Protein AF-A0AAP0BCH9-F1 (afdb_monomer_lite)

Sequence (85 aa):
MESTSGSGSEQTVKLNGANYHQWHLLMEDLIYVKGWHAPIFEEMPKDSDPAKWKVEHRKLCGFIRRFVEPNVYNHVASINDAKGL

Secondary structure (DSSP, 8-state):
--------------B-SS-HHHHHHHHHHHHHHTT-SHHHHSPPPTTS-HHHHHHHHHHHHHHHHTTB-HHHHHHHHHHHHHTT-

Organism: NCBI:txid2320716

Radius of gyration: 16.75 Å; chains: 1; bounding box: 35×62×31 Å

pLDDT: mean 78.2, std 16.13, range [32.34, 93.38]

Structure (mmCIF, N/CA/C/O backbone):
data_AF-A0AAP0BCH9-F1
#
_entry.id   AF-A0AAP0BCH9-F1
#
loop_
_atom_site.group_PDB
_atom_site.id
_atom_site.type_symbol
_atom_site.label_atom_id
_atom_site.label_alt_id
_atom_site.label_comp_id
_atom_site.label_asym_id
_atom_site.label_entity_id
_atom_site.label_seq_id
_atom_site.pdbx_PDB_ins_code
_atom_site.Cartn_x
_atom_site.Cartn_y
_atom_site.Cartn_z
_atom_site.occupancy
_atom_site.B_iso_or_equiv
_atom_site.auth_seq_id
_atom_site.auth_comp_id
_atom_site.auth_asym_id
_atom_site.auth_atom_id
_atom_site.pdbx_PDB_model_num
ATOM 1 N N . MET A 1 1 ? 4.237 -39.742 -0.019 1.00 43.75 1 MET A N 1
ATOM 2 C CA . MET A 1 1 ? 4.707 -38.497 0.621 1.00 43.75 1 MET A CA 1
ATOM 3 C C . MET A 1 1 ? 5.220 -37.609 -0.497 1.00 43.75 1 MET A C 1
ATOM 5 O O . MET A 1 1 ? 6.385 -37.702 -0.846 1.00 43.75 1 MET A O 1
ATOM 9 N N . GLU A 1 2 ? 4.341 -36.843 -1.135 1.00 32.34 2 GLU A N 1
ATOM 10 C CA . GLU A 1 2 ? 4.753 -35.866 -2.148 1.00 32.34 2 GLU A CA 1
ATOM 11 C C . GLU A 1 2 ? 4.710 -34.486 -1.509 1.00 32.34 2 GLU A C 1
ATOM 13 O O . GLU A 1 2 ? 3.678 -33.822 -1.448 1.00 32.34 2 GLU A O 1
ATOM 18 N N . SER A 1 3 ? 5.856 -34.087 -0.966 1.00 41.16 3 SER A N 1
ATOM 19 C CA . SER A 1 3 ? 6.106 -32.710 -0.567 1.00 41.16 3 SER A CA 1
ATOM 20 C C . SER A 1 3 ? 6.340 -31.899 -1.834 1.00 41.16 3 SER A C 1
ATOM 22 O O . SER A 1 3 ? 7.477 -31.676 -2.242 1.00 41.16 3 SER A O 1
ATOM 24 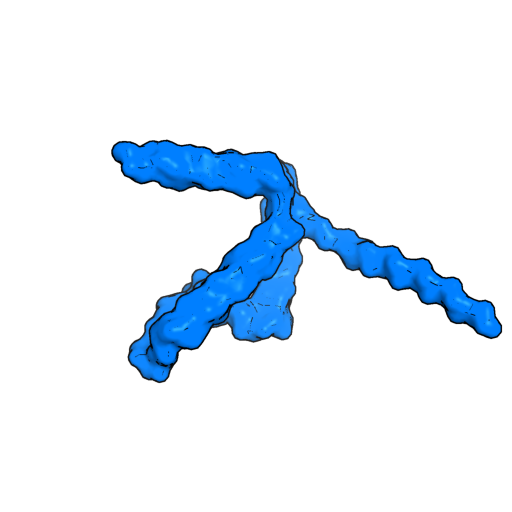N N . THR A 1 4 ? 5.260 -31.465 -2.479 1.00 41.56 4 THR A N 1
ATOM 25 C CA . THR A 1 4 ? 5.366 -30.402 -3.479 1.00 41.56 4 THR A CA 1
ATOM 26 C C . THR A 1 4 ? 5.515 -29.093 -2.719 1.00 41.56 4 THR A C 1
ATOM 28 O O . THR A 1 4 ? 4.537 -28.438 -2.362 1.00 41.56 4 THR A O 1
ATOM 31 N N . SER A 1 5 ? 6.763 -28.724 -2.427 1.00 47.78 5 SER A N 1
ATOM 32 C CA . SER A 1 5 ? 7.139 -27.367 -2.038 1.00 47.78 5 SER A CA 1
ATOM 33 C C . SER A 1 5 ? 6.955 -26.446 -3.242 1.00 47.78 5 SER A C 1
ATOM 35 O O . SER A 1 5 ? 7.910 -26.017 -3.882 1.00 47.78 5 SER A O 1
ATOM 37 N N . GLY A 1 6 ? 5.700 -26.140 -3.561 1.00 40.44 6 GLY A N 1
ATOM 38 C CA . GLY A 1 6 ? 5.358 -24.986 -4.370 1.00 40.44 6 GLY A CA 1
ATOM 39 C C . GLY A 1 6 ? 5.596 -23.740 -3.530 1.00 40.44 6 GLY A C 1
ATOM 40 O O . GLY A 1 6 ? 4.659 -23.200 -2.950 1.00 40.44 6 GLY A O 1
ATOM 41 N N . SER A 1 7 ? 6.845 -23.276 -3.442 1.00 47.50 7 SER A N 1
ATOM 42 C CA . SER A 1 7 ? 7.108 -21.879 -3.099 1.00 47.50 7 SER A CA 1
ATOM 43 C C . SER A 1 7 ? 6.647 -21.048 -4.291 1.00 47.50 7 SER A C 1
ATOM 45 O O . SER A 1 7 ? 7.453 -20.605 -5.107 1.00 47.50 7 SER A O 1
ATOM 47 N N . GLY A 1 8 ? 5.329 -20.891 -4.424 1.00 39.84 8 GLY A N 1
ATOM 48 C CA . GLY A 1 8 ? 4.736 -19.870 -5.259 1.00 39.84 8 GLY A CA 1
ATOM 49 C C . GLY A 1 8 ? 5.136 -18.538 -4.656 1.00 39.84 8 GLY A C 1
ATOM 50 O O . GLY A 1 8 ? 4.412 -17.966 -3.848 1.00 39.84 8 GLY A O 1
ATOM 51 N N . SER A 1 9 ? 6.322 -18.052 -5.011 1.00 46.78 9 SER A N 1
ATOM 52 C CA . SER A 1 9 ? 6.560 -16.625 -4.995 1.00 46.78 9 SER A CA 1
ATOM 53 C C . SER A 1 9 ? 5.567 -16.062 -6.003 1.00 46.78 9 SER A C 1
ATOM 55 O O . SER A 1 9 ? 5.862 -16.015 -7.199 1.00 46.78 9 SER A O 1
ATOM 57 N N . GLU A 1 10 ? 4.361 -15.715 -5.542 1.00 56.22 10 GLU A N 1
ATOM 58 C CA . GLU A 1 10 ? 3.555 -14.688 -6.189 1.00 56.22 10 GLU A CA 1
ATOM 59 C C . GLU A 1 10 ? 4.554 -13.601 -6.573 1.00 56.22 10 GLU A C 1
ATOM 61 O O . GLU A 1 10 ? 5.225 -13.038 -5.699 1.00 56.22 10 GLU A O 1
ATOM 66 N N . GLN A 1 11 ? 4.788 -13.427 -7.875 1.00 56.66 11 GLN A N 1
ATOM 67 C CA . GLN A 1 11 ? 5.726 -12.430 -8.363 1.00 56.66 11 GLN A CA 1
ATOM 68 C C . GLN A 1 11 ? 5.137 -11.078 -7.977 1.00 56.66 11 GLN A C 1
ATOM 70 O O . GLN A 1 11 ? 4.297 -10.510 -8.666 1.00 56.66 11 GLN A O 1
ATOM 75 N N . THR A 1 12 ? 5.516 -10.613 -6.795 1.00 72.69 12 THR A N 1
ATOM 76 C CA . THR A 1 12 ? 5.071 -9.352 -6.236 1.00 72.69 12 THR A CA 1
ATOM 77 C C . THR A 1 12 ? 5.815 -8.275 -7.001 1.00 72.69 12 THR A C 1
ATOM 79 O O . THR A 1 12 ? 6.994 -8.021 -6.757 1.00 72.69 12 THR A O 1
ATOM 82 N N . VAL A 1 13 ? 5.142 -7.689 -7.994 1.00 84.38 13 VAL A N 1
ATOM 83 C CA . VAL A 1 13 ? 5.664 -6.548 -8.748 1.00 84.38 13 VAL A CA 1
ATOM 84 C C . VAL A 1 13 ? 5.979 -5.449 -7.738 1.00 84.38 13 VAL A C 1
ATOM 86 O O . VAL A 1 13 ? 5.080 -4.923 -7.083 1.00 84.38 13 VAL A O 1
ATOM 89 N N . LYS A 1 14 ? 7.264 -5.132 -7.567 1.00 90.50 14 LYS A N 1
ATOM 90 C CA . LYS A 1 14 ? 7.696 -3.999 -6.748 1.00 90.50 14 LYS A CA 1
ATOM 91 C C . LYS A 1 14 ? 7.803 -2.758 -7.616 1.00 90.50 14 LYS A C 1
ATOM 93 O O . LYS A 1 14 ? 8.310 -2.834 -8.731 1.00 90.50 14 LYS A O 1
ATOM 98 N N . LEU A 1 15 ? 7.342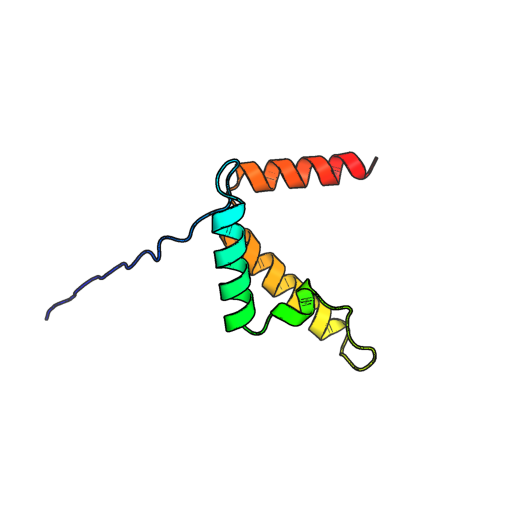 -1.628 -7.096 1.00 91.69 15 LEU A N 1
ATOM 99 C CA . LEU A 1 15 ? 7.472 -0.332 -7.737 1.00 91.69 15 LEU A CA 1
ATOM 100 C C . LEU A 1 15 ? 8.946 0.007 -7.914 1.00 91.69 15 LEU A C 1
ATOM 102 O O . LEU A 1 15 ? 9.688 0.064 -6.931 1.00 91.69 15 LEU A O 1
ATOM 106 N N . ASN A 1 16 ? 9.314 0.294 -9.153 1.00 88.81 16 ASN A N 1
ATOM 107 C CA . ASN A 1 16 ? 10.603 0.821 -9.560 1.00 88.81 16 ASN A CA 1
ATOM 108 C C . ASN A 1 16 ? 10.408 2.051 -10.464 1.00 88.81 16 ASN A C 1
ATOM 110 O O . ASN A 1 16 ? 9.288 2.513 -10.688 1.00 88.81 16 ASN A O 1
ATOM 114 N N . GLY A 1 17 ? 11.507 2.595 -10.990 1.00 82.94 17 GLY A N 1
ATOM 115 C CA . GLY A 1 17 ? 11.479 3.803 -11.822 1.00 82.94 17 GLY A CA 1
ATOM 116 C C . GLY A 1 17 ? 10.805 3.653 -13.194 1.00 82.94 17 GLY A C 1
ATOM 117 O O . GLY A 1 17 ? 10.640 4.656 -13.880 1.00 82.94 17 GLY A O 1
ATOM 118 N N . ALA A 1 18 ? 10.429 2.440 -13.612 1.00 89.88 18 ALA A N 1
ATOM 119 C CA . ALA A 1 18 ? 9.939 2.156 -14.963 1.00 89.88 18 ALA A CA 1
ATOM 120 C C . ALA A 1 18 ? 8.545 1.506 -15.016 1.00 89.88 18 ALA A C 1
ATOM 122 O O . ALA A 1 18 ? 7.929 1.495 -16.078 1.00 89.88 18 ALA A O 1
ATOM 123 N N . ASN A 1 19 ? 8.030 0.965 -13.907 1.00 93.38 19 ASN A N 1
ATOM 124 C CA . ASN A 1 19 ? 6.834 0.111 -13.915 1.00 93.38 19 ASN A CA 1
ATOM 125 C C . ASN A 1 19 ? 5.617 0.690 -13.175 1.00 93.38 19 ASN A C 1
ATOM 127 O O . ASN A 1 19 ? 4.691 -0.060 -12.860 1.00 93.38 19 ASN A O 1
ATOM 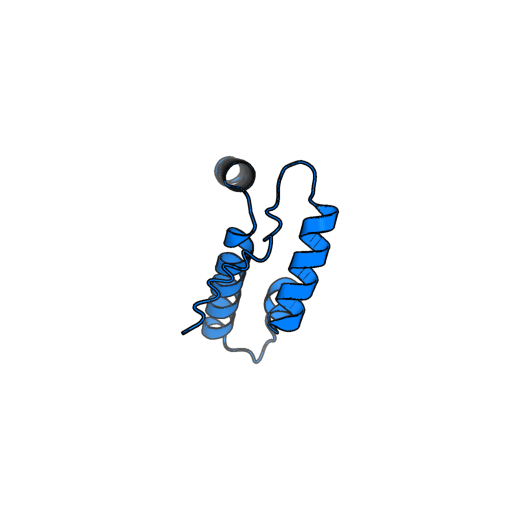131 N N . TYR A 1 20 ? 5.592 2.003 -12.912 1.00 90.56 20 TYR A N 1
ATOM 132 C CA . TYR A 1 20 ? 4.535 2.639 -12.114 1.00 90.56 20 TYR A CA 1
ATOM 133 C C . TYR A 1 20 ? 3.123 2.267 -12.576 1.00 90.56 20 TYR A C 1
ATOM 135 O O . TYR A 1 20 ? 2.298 1.919 -11.744 1.00 90.56 20 TYR A O 1
ATOM 143 N N . HIS A 1 21 ? 2.849 2.273 -13.885 1.00 91.00 21 HIS A N 1
ATOM 144 C CA . HIS A 1 21 ? 1.513 1.968 -14.405 1.00 91.00 21 HIS A CA 1
ATOM 145 C C . HIS A 1 21 ? 1.049 0.543 -14.055 1.00 91.00 21 HIS A C 1
ATOM 147 O O . HIS A 1 21 ? -0.059 0.350 -13.567 1.00 91.00 21 HIS A O 1
ATOM 153 N N . GLN A 1 22 ? 1.919 -0.453 -14.243 1.00 91.44 22 GLN A N 1
ATOM 154 C CA . GLN A 1 22 ? 1.612 -1.854 -13.933 1.00 91.44 22 GLN A CA 1
ATOM 155 C C . GLN A 1 22 ? 1.508 -2.082 -12.424 1.00 91.44 22 GLN A C 1
ATOM 157 O O . GLN A 1 22 ? 0.615 -2.786 -11.958 1.00 91.44 22 GLN A O 1
ATOM 162 N N . TRP A 1 23 ? 2.410 -1.466 -11.657 1.00 93.38 23 TRP A N 1
ATOM 163 C CA . TRP A 1 23 ? 2.372 -1.515 -10.202 1.00 93.38 23 TRP A CA 1
ATOM 164 C C . TRP A 1 23 ? 1.098 -0.875 -9.641 1.00 93.38 23 TRP A C 1
ATOM 166 O O . TRP A 1 23 ? 0.495 -1.422 -8.722 1.00 93.38 23 TRP A O 1
ATOM 176 N N . HIS A 1 24 ? 0.681 0.263 -10.199 1.00 90.06 24 HIS A N 1
ATOM 177 C CA . HIS A 1 24 ? -0.475 1.022 -9.737 1.00 90.06 24 HIS A CA 1
ATOM 178 C C . HIS A 1 24 ? -1.769 0.221 -9.877 1.00 90.06 24 HIS A C 1
ATOM 180 O O . HIS A 1 24 ? -2.463 0.062 -8.877 1.00 90.06 24 HIS A O 1
ATOM 186 N N . LEU A 1 25 ? -2.025 -0.358 -11.057 1.00 91.31 25 LEU A N 1
ATOM 187 C CA . LEU A 1 25 ? -3.202 -1.201 -11.300 1.00 91.31 25 LEU A CA 1
ATOM 188 C C . LEU A 1 25 ? -3.245 -2.404 -10.345 1.00 91.31 25 LEU A C 1
ATOM 190 O O . LEU A 1 25 ? -4.248 -2.643 -9.680 1.00 91.31 25 LEU A O 1
ATOM 194 N N . LEU A 1 26 ? -2.121 -3.116 -10.201 1.00 91.44 26 LEU A N 1
ATOM 195 C CA . LEU A 1 26 ? -2.038 -4.274 -9.308 1.00 91.44 26 LEU A CA 1
ATOM 196 C C . LEU A 1 26 ? -2.263 -3.885 -7.841 1.00 91.44 26 LEU A C 1
ATOM 198 O O . LEU A 1 26 ? -2.918 -4.610 -7.092 1.00 91.44 26 LEU A O 1
ATOM 202 N N . MET A 1 27 ? -1.719 -2.749 -7.406 1.00 90.88 27 MET A N 1
ATOM 203 C CA . MET A 1 27 ? -1.910 -2.278 -6.039 1.00 90.88 27 MET A CA 1
ATOM 204 C C . MET A 1 27 ? -3.339 -1.821 -5.772 1.00 90.88 27 MET A C 1
ATOM 206 O O . MET A 1 27 ? -3.852 -2.110 -4.690 1.00 90.88 27 MET A O 1
ATOM 210 N N . GLU A 1 28 ? -3.973 -1.143 -6.725 1.00 89.25 28 GLU A N 1
ATOM 211 C CA . GLU A 1 28 ? -5.375 -0.735 -6.634 1.00 89.25 28 GLU A CA 1
ATOM 212 C C . GLU A 1 28 ? -6.288 -1.955 -6.454 1.00 89.25 28 GLU A C 1
ATOM 214 O O . GLU A 1 28 ? -7.037 -2.015 -5.474 1.00 89.25 28 GLU A O 1
ATOM 219 N N . ASP A 1 29 ? -6.120 -2.986 -7.289 1.00 90.50 29 ASP A N 1
ATOM 220 C CA . ASP A 1 29 ? -6.862 -4.247 -7.179 1.00 90.50 29 ASP A CA 1
ATOM 221 C C . ASP A 1 29 ? -6.642 -4.927 -5.816 1.00 90.50 29 ASP A C 1
ATOM 223 O O . ASP A 1 29 ? -7.594 -5.337 -5.142 1.00 90.50 29 ASP A O 1
ATOM 227 N N . LEU A 1 30 ? -5.390 -5.014 -5.348 1.00 89.75 30 LEU A N 1
ATOM 228 C CA . LEU A 1 30 ? -5.064 -5.626 -4.053 1.00 89.75 30 LEU A CA 1
ATOM 229 C C . LEU A 1 30 ? -5.687 -4.879 -2.869 1.00 89.75 30 LEU A C 1
ATOM 231 O O . LEU A 1 30 ? -6.112 -5.503 -1.890 1.00 89.75 30 LEU A O 1
ATOM 235 N N . ILE A 1 31 ? -5.709 -3.549 -2.926 1.00 89.31 31 ILE A N 1
ATOM 236 C CA . ILE A 1 31 ? -6.324 -2.700 -1.904 1.00 89.31 31 ILE A CA 1
ATOM 237 C C . ILE A 1 31 ? -7.842 -2.888 -1.911 1.00 89.31 31 ILE A C 1
ATOM 239 O O . ILE A 1 31 ? -8.447 -3.005 -0.836 1.00 89.31 31 ILE A O 1
ATOM 243 N N . TYR A 1 32 ? -8.442 -2.952 -3.100 1.00 87.00 32 TYR A N 1
ATOM 244 C CA . TYR A 1 32 ? -9.874 -3.145 -3.274 1.00 87.00 32 TYR A CA 1
ATOM 245 C C . TYR A 1 32 ? -10.324 -4.494 -2.705 1.00 87.00 32 TYR A C 1
ATOM 247 O O . TYR A 1 32 ? -11.198 -4.533 -1.838 1.00 87.00 32 TYR A O 1
ATOM 255 N N . VAL A 1 33 ? -9.643 -5.585 -3.078 1.00 87.31 33 VAL A N 1
ATOM 256 C CA . VAL A 1 33 ? -9.899 -6.944 -2.560 1.00 87.31 33 VAL A CA 1
ATOM 257 C C . VAL A 1 33 ? -9.758 -7.016 -1.035 1.00 87.31 33 VAL A C 1
ATOM 259 O O . VAL A 1 33 ? -10.460 -7.782 -0.376 1.00 87.31 33 VAL A O 1
ATOM 262 N N . LYS A 1 34 ? -8.872 -6.209 -0.440 1.00 85.12 34 LYS A N 1
ATOM 263 C CA . LYS A 1 34 ? -8.692 -6.138 1.019 1.00 85.12 34 LYS A CA 1
ATOM 264 C C . LYS A 1 34 ? -9.713 -5.269 1.750 1.00 85.12 34 LYS A C 1
ATOM 266 O O . LYS A 1 34 ? -9.717 -5.287 2.981 1.00 85.12 34 LYS A O 1
ATOM 271 N N . GLY A 1 35 ? -10.542 -4.511 1.035 1.00 84.12 35 GLY A N 1
ATOM 272 C CA . GLY A 1 35 ? -11.484 -3.566 1.635 1.00 84.12 35 GLY A CA 1
ATOM 273 C C . GLY A 1 35 ? -10.808 -2.339 2.258 1.00 84.12 35 GLY A C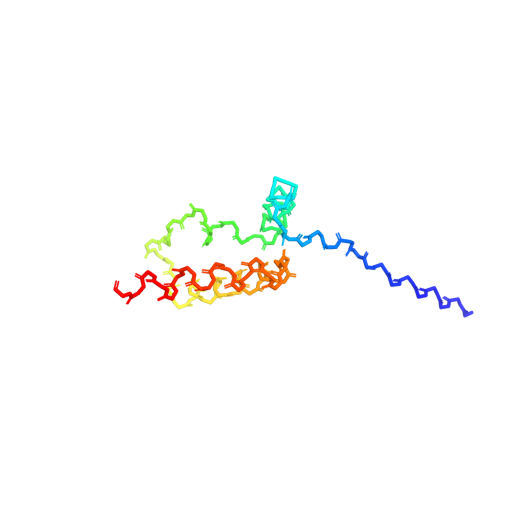 1
ATOM 274 O O . GLY A 1 35 ? -11.370 -1.731 3.161 1.00 84.12 35 GLY A O 1
ATOM 275 N N . TRP A 1 36 ? -9.599 -1.977 1.814 1.00 84.00 36 TRP A N 1
ATOM 276 C CA . TRP A 1 36 ? -8.853 -0.807 2.312 1.00 84.00 36 TRP A CA 1
ATOM 277 C C . TRP A 1 36 ? -8.906 0.393 1.358 1.00 84.00 36 TRP A C 1
ATOM 279 O O . TRP A 1 36 ? -8.061 1.280 1.438 1.00 84.00 36 TRP A O 1
ATOM 289 N N . HIS A 1 37 ? -9.872 0.425 0.441 1.00 78.06 37 HIS A N 1
ATOM 290 C CA . HIS A 1 37 ? -10.019 1.513 -0.527 1.00 78.06 37 HIS A CA 1
ATOM 291 C C . HIS A 1 37 ? -10.445 2.829 0.145 1.00 78.06 37 HIS A C 1
ATOM 293 O O . HIS A 1 37 ? -9.895 3.880 -0.178 1.00 78.06 37 HIS A O 1
ATOM 299 N N . ALA A 1 38 ? -11.342 2.773 1.137 1.00 75.44 38 ALA A N 1
ATOM 300 C CA . ALA A 1 38 ? -11.860 3.977 1.788 1.00 75.44 38 ALA A CA 1
ATOM 301 C C . ALA A 1 38 ? -10.756 4.825 2.466 1.00 75.44 38 ALA A C 1
ATOM 303 O O . ALA A 1 38 ? -10.677 6.014 2.172 1.00 75.44 38 ALA A O 1
ATOM 304 N N . PRO A 1 39 ? -9.807 4.263 3.250 1.00 69.62 39 PRO A N 1
ATOM 305 C CA . PRO A 1 39 ? -8.723 5.054 3.848 1.00 69.62 39 PRO A CA 1
ATOM 306 C C . PRO A 1 39 ? -7.697 5.677 2.884 1.00 69.62 39 PRO A C 1
ATOM 308 O O . PRO A 1 39 ? -6.798 6.380 3.356 1.00 69.62 39 PRO A O 1
ATOM 311 N N . ILE A 1 40 ? -7.763 5.387 1.577 1.00 70.81 40 ILE A N 1
ATOM 312 C CA . ILE A 1 40 ? -6.868 5.962 0.550 1.00 70.81 40 ILE A CA 1
ATOM 313 C C . ILE A 1 40 ? -7.541 7.094 -0.196 1.00 70.81 40 ILE A C 1
ATOM 315 O O . ILE A 1 40 ? -6.917 8.127 -0.427 1.00 70.81 40 ILE A O 1
ATOM 319 N N . PHE A 1 41 ? -8.769 6.848 -0.640 1.00 70.44 41 PHE A N 1
ATOM 320 C CA . PHE A 1 41 ? -9.427 7.679 -1.639 1.00 70.44 41 PHE A CA 1
ATOM 321 C C . PHE A 1 41 ? -10.471 8.615 -1.036 1.00 70.44 41 PHE A C 1
ATOM 323 O O . PHE A 1 41 ? -10.896 9.552 -1.707 1.00 70.44 41 PHE A O 1
ATOM 330 N N . GLU A 1 42 ? -10.868 8.390 0.217 1.00 79.69 42 GLU A N 1
ATOM 331 C CA . GLU A 1 42 ? -11.952 9.120 0.865 1.00 79.69 42 GLU A CA 1
ATOM 332 C C . GLU A 1 42 ? -11.470 9.841 2.129 1.00 79.69 42 GLU A C 1
ATOM 334 O O . GLU A 1 42 ? -10.532 9.420 2.814 1.00 79.69 42 GLU A O 1
ATOM 339 N N . GLU A 1 43 ? -12.133 10.950 2.455 1.00 78.88 43 GLU A N 1
ATOM 340 C CA . GLU A 1 43 ? -11.982 11.581 3.763 1.00 78.88 43 GLU A CA 1
ATOM 341 C C . GLU A 1 43 ? -12.600 10.690 4.845 1.00 78.88 43 GLU A C 1
ATOM 343 O O . GLU A 1 43 ? -13.608 10.021 4.618 1.00 78.88 43 GLU A O 1
ATOM 348 N N . MET A 1 44 ? -12.016 10.706 6.048 1.00 82.94 44 MET A N 1
ATOM 349 C CA . MET A 1 44 ? -12.575 9.982 7.189 1.00 82.94 44 MET A CA 1
ATOM 350 C C . MET A 1 44 ? -14.023 10.441 7.433 1.00 82.94 44 MET A C 1
ATOM 352 O O . MET A 1 44 ? -14.234 11.627 7.710 1.00 82.94 44 MET A O 1
ATOM 356 N N . PRO A 1 45 ? -15.022 9.540 7.382 1.00 82.12 45 PRO A N 1
ATOM 357 C CA . PRO A 1 45 ? -16.406 9.914 7.646 1.00 82.12 45 PRO A CA 1
ATOM 358 C C . PRO A 1 45 ? -16.553 10.519 9.047 1.00 82.12 45 PRO A C 1
ATOM 360 O O . PRO A 1 45 ? -15.914 10.051 9.990 1.00 82.12 45 PRO A O 1
ATOM 363 N N . LYS A 1 46 ? -17.428 11.522 9.210 1.00 80.19 46 LYS A N 1
ATOM 364 C CA . LYS A 1 46 ? -17.622 12.233 10.494 1.00 80.19 46 LYS A CA 1
ATOM 365 C C . LYS A 1 46 ? -17.957 11.310 11.670 1.00 80.19 46 LYS A C 1
ATOM 367 O O . LYS A 1 46 ? -17.570 11.612 12.793 1.00 80.19 46 LYS A O 1
ATOM 372 N N . ASP A 1 47 ? -18.627 10.194 11.395 1.00 84.19 47 ASP A N 1
ATOM 373 C CA . ASP A 1 47 ? -19.064 9.221 12.401 1.00 84.19 47 ASP A CA 1
ATOM 374 C C . ASP A 1 47 ? -18.061 8.067 12.610 1.00 84.19 47 ASP A C 1
ATOM 376 O O . ASP A 1 47 ? -18.335 7.120 13.349 1.00 84.19 47 ASP A O 1
ATOM 380 N N . SER A 1 48 ? -16.898 8.106 11.949 1.00 85.00 48 SER A N 1
ATOM 381 C CA . SER A 1 48 ? -15.853 7.089 12.107 1.00 85.00 48 SER A CA 1
ATOM 382 C C . SER A 1 48 ? -14.981 7.349 13.331 1.00 85.00 48 SER A C 1
ATOM 384 O O . SER A 1 48 ? -14.690 8.488 13.680 1.00 85.00 48 SER A O 1
ATOM 386 N N . ASP A 1 49 ? -14.495 6.271 13.949 1.00 88.81 49 ASP A N 1
ATOM 387 C CA . ASP A 1 49 ? -13.517 6.346 15.035 1.00 88.81 49 ASP A CA 1
ATOM 388 C C . ASP A 1 49 ? -12.139 6.798 14.493 1.00 88.81 49 ASP A C 1
ATOM 390 O O . ASP A 1 49 ? -11.503 6.044 13.741 1.00 88.81 49 ASP A O 1
ATOM 394 N N . PRO A 1 50 ? -11.625 7.978 14.902 1.00 88.19 50 PRO A N 1
ATOM 395 C CA . PRO A 1 50 ? -10.339 8.488 14.429 1.00 88.19 50 PRO A CA 1
ATOM 396 C C . PRO A 1 50 ? -9.151 7.583 14.762 1.00 88.19 50 PRO A C 1
ATOM 398 O O . PRO A 1 50 ? -8.185 7.506 13.993 1.00 88.19 50 PRO A O 1
ATOM 401 N N . ALA A 1 51 ? -9.195 6.883 15.899 1.00 89.31 51 ALA A N 1
ATOM 402 C CA . ALA A 1 51 ? -8.126 5.977 16.300 1.00 89.31 51 ALA A CA 1
ATOM 403 C C . ALA A 1 51 ? -8.098 4.746 15.388 1.00 89.31 51 ALA A C 1
ATOM 405 O O . ALA A 1 51 ? -7.030 4.356 14.900 1.00 89.31 51 ALA A O 1
ATOM 406 N N . LYS A 1 52 ? -9.273 4.177 15.097 1.00 87.56 52 LYS A N 1
ATOM 407 C CA . LYS A 1 52 ? -9.417 3.062 14.157 1.00 87.56 52 LYS A CA 1
ATOM 408 C C . LYS A 1 52 ? -8.976 3.457 12.748 1.00 87.56 52 LYS A C 1
ATOM 410 O O . LYS A 1 52 ? -8.173 2.737 12.151 1.00 87.56 52 LYS A O 1
ATOM 415 N N . TRP A 1 53 ? -9.397 4.626 12.266 1.00 85.69 53 TRP A N 1
ATOM 416 C CA . TRP A 1 53 ? -9.005 5.142 10.952 1.00 85.69 53 TRP A CA 1
ATOM 417 C C . TRP A 1 53 ? -7.485 5.305 10.823 1.00 85.69 53 TRP A C 1
ATOM 419 O O . TRP A 1 53 ? -6.874 4.852 9.854 1.00 85.69 53 TRP A O 1
ATOM 429 N N . LYS A 1 54 ? -6.829 5.863 11.850 1.00 86.31 54 LYS A N 1
ATOM 430 C CA . LYS A 1 54 ? -5.364 6.001 11.886 1.00 86.31 54 LYS A CA 1
ATOM 431 C C . LYS A 1 54 ? -4.651 4.646 11.843 1.00 86.31 54 LYS A C 1
ATOM 433 O O . LYS A 1 54 ? -3.609 4.515 11.193 1.00 86.31 54 LYS A O 1
ATOM 438 N N . VAL A 1 55 ? -5.191 3.635 12.524 1.00 89.12 55 VAL A N 1
ATOM 439 C CA . VAL A 1 55 ? -4.652 2.266 12.498 1.00 89.12 55 VAL A CA 1
ATOM 440 C C . VAL A 1 55 ? -4.816 1.637 11.114 1.00 89.12 55 VAL A C 1
ATOM 442 O O . VAL A 1 55 ? -3.867 1.027 10.617 1.00 89.12 55 VAL A O 1
ATOM 445 N N . GLU A 1 56 ? -5.975 1.790 10.476 1.00 87.44 56 GLU A N 1
ATOM 446 C CA . GLU A 1 56 ? -6.236 1.279 9.123 1.00 87.44 56 GLU A CA 1
ATOM 447 C C . GLU A 1 56 ? -5.325 1.943 8.088 1.00 87.44 56 GLU A C 1
ATOM 449 O O . GLU A 1 56 ? -4.624 1.244 7.351 1.00 87.44 56 GLU A O 1
ATOM 454 N N . HIS A 1 57 ? -5.203 3.269 8.137 1.00 86.69 57 HIS A N 1
ATOM 455 C CA . HIS A 1 57 ? -4.256 4.019 7.318 1.00 86.69 57 HIS A CA 1
ATOM 456 C C . HIS A 1 57 ? -2.806 3.537 7.531 1.00 86.69 57 HIS A C 1
ATOM 458 O O . HIS A 1 57 ? -2.069 3.294 6.573 1.00 86.69 57 HIS A O 1
ATOM 464 N N . ARG A 1 58 ? -2.373 3.310 8.782 1.00 89.19 58 ARG A N 1
ATOM 465 C CA . ARG A 1 58 ? -1.019 2.797 9.069 1.00 89.19 58 ARG A CA 1
ATOM 466 C C . ARG A 1 58 ? -0.802 1.381 8.529 1.00 89.19 58 ARG A C 1
ATOM 468 O O . ARG A 1 58 ? 0.282 1.110 8.005 1.00 89.19 58 ARG A O 1
ATOM 475 N N . LYS A 1 59 ? -1.788 0.487 8.657 1.00 89.38 59 LYS A N 1
ATOM 476 C CA . LYS A 1 59 ? -1.727 -0.889 8.126 1.00 89.38 59 LYS A CA 1
ATOM 477 C C . LYS A 1 59 ? -1.567 -0.882 6.614 1.00 89.38 59 LYS A C 1
ATOM 479 O O . LYS A 1 59 ? -0.695 -1.569 6.086 1.00 89.38 59 LYS A O 1
ATOM 484 N N . LEU A 1 60 ? -2.351 -0.056 5.945 1.00 88.62 60 LEU A N 1
ATOM 485 C CA . LEU A 1 60 ? -2.327 0.121 4.506 1.00 88.62 60 LEU A CA 1
ATOM 486 C C . LEU A 1 60 ? -1.005 0.714 4.002 1.00 88.62 60 LEU A C 1
ATOM 488 O O . LEU A 1 60 ? -0.371 0.137 3.122 1.00 88.62 60 LEU A O 1
ATOM 492 N N . CYS A 1 61 ? -0.503 1.778 4.632 1.00 87.19 61 CYS A N 1
ATOM 493 C CA . CYS A 1 61 ? 0.833 2.308 4.345 1.00 87.19 61 CYS A CA 1
ATOM 494 C C . CYS A 1 61 ? 1.935 1.263 4.603 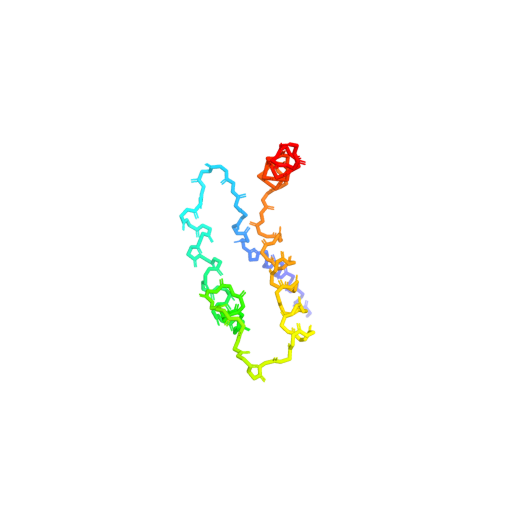1.00 87.19 61 CYS A C 1
ATOM 496 O O . CYS A 1 61 ? 2.945 1.211 3.900 1.00 87.19 61 CYS A O 1
ATOM 498 N N . GLY A 1 62 ? 1.771 0.423 5.629 1.00 89.75 62 GLY A N 1
ATOM 499 C CA . GLY A 1 62 ? 2.617 -0.745 5.890 1.00 89.75 62 GLY A CA 1
ATOM 500 C C . GLY A 1 62 ? 2.589 -1.754 4.746 1.00 89.75 62 GLY A C 1
ATOM 501 O O . GLY A 1 62 ? 3.639 -2.214 4.302 1.00 89.75 62 GLY A O 1
ATOM 502 N N . PHE A 1 63 ? 1.392 -2.053 4.252 1.00 90.31 63 PHE A N 1
ATOM 503 C CA . PHE A 1 63 ? 1.149 -2.991 3.169 1.00 90.31 63 PHE A CA 1
ATOM 504 C C . PHE A 1 63 ? 1.763 -2.524 1.851 1.00 90.31 63 PHE A C 1
ATOM 506 O O . PHE A 1 63 ? 2.561 -3.274 1.291 1.00 90.31 63 PHE A O 1
ATOM 513 N N . ILE A 1 64 ? 1.468 -1.292 1.415 1.00 89.38 64 ILE A N 1
ATOM 514 C CA . ILE A 1 64 ? 1.984 -0.694 0.171 1.00 89.38 64 ILE A CA 1
ATOM 515 C C . ILE A 1 64 ? 3.516 -0.709 0.159 1.00 89.38 64 ILE A C 1
ATOM 517 O O . ILE A 1 64 ? 4.115 -1.108 -0.835 1.00 89.38 64 ILE A O 1
ATOM 521 N N . ARG A 1 65 ? 4.168 -0.372 1.283 1.00 89.56 65 ARG A N 1
ATOM 522 C CA . ARG A 1 65 ? 5.641 -0.338 1.389 1.00 89.56 65 ARG A CA 1
ATOM 523 C C . ARG A 1 65 ? 6.309 -1.672 1.038 1.00 89.56 65 ARG A C 1
ATOM 525 O O . ARG A 1 65 ? 7.440 -1.670 0.570 1.00 89.56 65 ARG A O 1
ATOM 532 N N . ARG A 1 66 ? 5.629 -2.810 1.219 1.00 89.25 66 ARG A N 1
ATOM 533 C CA . ARG A 1 66 ? 6.175 -4.135 0.855 1.00 89.25 66 ARG A CA 1
ATOM 534 C C . ARG A 1 66 ? 6.328 -4.319 -0.657 1.00 89.25 66 ARG A C 1
ATOM 536 O O . ARG A 1 66 ? 7.133 -5.141 -1.087 1.00 89.25 66 ARG A O 1
ATOM 543 N N . PHE A 1 67 ? 5.593 -3.527 -1.431 1.00 91.06 67 PHE A N 1
ATOM 544 C CA . PHE A 1 67 ? 5.597 -3.520 -2.886 1.00 91.06 67 PHE A CA 1
ATOM 545 C C . PHE A 1 67 ? 6.380 -2.334 -3.450 1.00 91.06 67 PHE A C 1
ATOM 547 O O . PHE A 1 67 ? 6.208 -2.019 -4.614 1.00 91.06 67 PHE A O 1
ATOM 554 N N . VAL A 1 68 ? 7.227 -1.655 -2.674 1.00 90.44 68 VAL A N 1
ATOM 555 C CA . VAL A 1 68 ? 8.068 -0.556 -3.174 1.00 90.44 68 VAL A CA 1
ATOM 556 C C . VAL A 1 68 ? 9.530 -0.965 -3.067 1.00 90.44 68 VAL A C 1
ATOM 558 O O . VAL A 1 68 ? 9.950 -1.506 -2.040 1.00 90.44 68 VAL A O 1
ATOM 561 N N . GLU A 1 69 ? 10.316 -0.750 -4.122 1.00 89.75 69 GLU A N 1
ATOM 562 C CA . GLU A 1 69 ? 11.754 -0.994 -4.044 1.00 89.75 69 GLU A CA 1
ATOM 563 C C . GLU A 1 69 ? 12.444 0.006 -3.090 1.00 89.75 69 GLU A C 1
ATOM 565 O O . GLU A 1 69 ? 12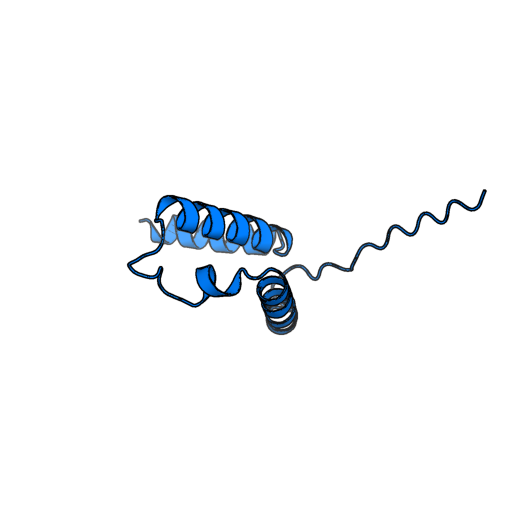.058 1.178 -3.018 1.00 89.75 69 GLU A O 1
ATOM 570 N N . PRO A 1 70 ? 13.493 -0.417 -2.354 1.00 84.88 70 PRO A N 1
ATOM 571 C CA . PRO A 1 70 ? 14.179 0.454 -1.397 1.00 84.88 70 PRO A CA 1
ATOM 572 C C . PRO A 1 70 ? 14.755 1.741 -2.008 1.00 84.88 70 PRO A C 1
ATOM 574 O O . PRO A 1 70 ? 14.758 2.776 -1.351 1.00 84.88 70 PRO A O 1
ATOM 577 N N . ASN A 1 71 ? 15.219 1.696 -3.261 1.00 84.88 71 ASN A N 1
ATOM 578 C CA . ASN A 1 71 ? 15.729 2.858 -4.004 1.00 84.88 71 ASN A CA 1
ATOM 579 C C . ASN A 1 71 ? 14.648 3.942 -4.191 1.00 84.88 71 ASN A C 1
ATOM 581 O O . ASN A 1 71 ? 14.901 5.113 -3.910 1.00 84.88 71 ASN A O 1
ATOM 585 N N . VAL A 1 72 ? 13.434 3.552 -4.588 1.00 84.81 72 VAL A N 1
ATOM 586 C CA . VAL A 1 72 ? 12.275 4.435 -4.745 1.00 84.81 72 VAL A CA 1
ATOM 587 C C . VAL A 1 72 ? 11.838 4.960 -3.383 1.00 84.81 72 VAL A C 1
ATOM 589 O O . VAL A 1 72 ? 11.607 6.158 -3.229 1.00 84.81 72 VAL A O 1
ATOM 592 N N . TYR A 1 73 ? 11.782 4.088 -2.372 1.00 82.62 73 TYR A N 1
ATOM 593 C CA . TYR A 1 73 ? 11.414 4.487 -1.015 1.00 82.62 73 TYR A CA 1
ATOM 594 C C . TYR A 1 73 ? 12.363 5.551 -0.447 1.00 82.62 73 TYR A C 1
ATOM 596 O O . TYR A 1 73 ? 11.909 6.588 0.036 1.00 82.62 73 TYR A O 1
ATOM 604 N N . ASN A 1 74 ? 13.675 5.321 -0.544 1.00 83.19 74 ASN A N 1
ATOM 605 C CA . ASN A 1 74 ? 14.693 6.245 -0.048 1.00 83.19 74 ASN A CA 1
ATOM 606 C C . ASN A 1 74 ? 14.662 7.580 -0.802 1.00 83.19 74 ASN A C 1
ATOM 608 O O . ASN A 1 74 ? 14.816 8.630 -0.182 1.00 83.19 74 ASN A O 1
ATOM 612 N N . HIS A 1 75 ? 14.409 7.554 -2.114 1.00 82.75 75 HIS A N 1
ATOM 613 C CA . HIS A 1 75 ? 14.260 8.773 -2.906 1.00 82.75 75 HIS A CA 1
ATOM 614 C C . HIS A 1 75 ? 13.078 9.625 -2.417 1.00 82.75 75 HIS A C 1
ATOM 616 O O . HIS A 1 75 ? 13.254 10.805 -2.116 1.00 82.75 75 HIS A O 1
ATOM 622 N N . VAL A 1 76 ? 11.896 9.026 -2.243 1.00 79.00 76 VAL A N 1
ATOM 623 C CA . VAL A 1 76 ? 10.704 9.739 -1.747 1.00 79.00 76 VAL A CA 1
ATOM 624 C C . VAL A 1 76 ? 10.903 10.251 -0.318 1.00 79.00 76 VAL A C 1
ATOM 626 O O . VAL A 1 76 ? 10.544 11.392 -0.027 1.00 79.00 76 VAL A O 1
ATOM 629 N N . ALA A 1 77 ? 11.505 9.443 0.562 1.00 77.69 77 ALA A N 1
ATOM 630 C CA . ALA A 1 77 ? 11.818 9.855 1.930 1.00 77.69 77 ALA A CA 1
ATOM 631 C C . ALA A 1 77 ? 12.741 11.083 1.944 1.00 77.69 77 ALA A C 1
ATOM 633 O O . ALA A 1 77 ? 12.413 12.079 2.581 1.00 77.69 77 ALA A O 1
ATOM 634 N N . SER A 1 78 ? 13.811 11.066 1.139 1.00 75.06 78 SER A N 1
ATOM 635 C CA . SER A 1 78 ? 14.746 12.194 1.038 1.00 75.06 78 SER A CA 1
ATOM 636 C C . SER A 1 78 ? 14.094 13.485 0.529 1.00 75.06 78 SER A C 1
ATOM 638 O O . SER A 1 78 ? 14.454 14.570 0.977 1.00 75.06 78 SER A O 1
ATOM 640 N N . ILE A 1 79 ? 13.100 13.388 -0.363 1.00 69.81 79 ILE A N 1
ATOM 641 C CA . ILE A 1 79 ? 12.342 14.550 -0.847 1.00 69.81 79 ILE A CA 1
ATOM 642 C C . ILE A 1 79 ? 11.457 15.122 0.264 1.00 69.81 79 ILE A C 1
ATOM 644 O O . ILE A 1 79 ? 11.371 16.339 0.401 1.00 69.81 79 ILE A O 1
ATOM 648 N N . ASN A 1 80 ? 10.781 14.273 1.041 1.00 67.12 80 ASN A N 1
ATOM 649 C CA . ASN A 1 80 ? 9.925 14.736 2.135 1.00 67.12 80 ASN A CA 1
ATOM 650 C C . ASN A 1 80 ? 10.735 15.338 3.285 1.00 67.12 80 ASN A C 1
ATOM 652 O O . ASN A 1 80 ? 10.330 16.367 3.819 1.00 67.12 80 ASN A O 1
ATOM 656 N N . ASP A 1 81 ? 11.889 14.755 3.607 1.00 64.56 81 ASP A N 1
ATOM 657 C CA . ASP A 1 81 ? 12.808 15.309 4.602 1.00 64.56 81 ASP A CA 1
ATOM 658 C C . ASP A 1 81 ? 13.365 16.669 4.138 1.00 64.56 81 ASP A C 1
ATOM 660 O O . ASP A 1 81 ? 13.452 17.606 4.928 1.00 64.56 81 ASP A O 1
ATOM 664 N N . ALA A 1 82 ? 13.659 16.823 2.840 1.00 58.34 82 ALA A N 1
ATOM 665 C CA . ALA A 1 82 ? 14.117 18.088 2.260 1.00 58.34 82 ALA A CA 1
ATOM 666 C C . ALA A 1 82 ? 13.020 19.166 2.159 1.00 58.34 82 ALA A C 1
ATOM 668 O O . ALA A 1 82 ? 13.326 20.353 2.193 1.00 58.34 82 ALA A O 1
ATOM 669 N N . LYS A 1 83 ? 11.745 18.775 2.041 1.00 55.94 83 LYS A N 1
ATOM 670 C CA . LYS A 1 83 ? 10.589 19.693 2.043 1.00 55.94 83 LYS A CA 1
ATOM 671 C C . LYS A 1 83 ? 10.181 20.157 3.449 1.00 55.94 83 LYS A C 1
ATOM 673 O O . LYS A 1 83 ? 9.273 20.974 3.565 1.00 55.94 83 LYS A O 1
ATOM 678 N N . GLY A 1 84 ? 10.817 19.625 4.494 1.00 48.66 84 GLY A N 1
ATOM 679 C CA . GLY A 1 84 ? 10.647 20.047 5.886 1.00 48.66 84 GLY A CA 1
ATOM 680 C C . GLY A 1 84 ? 11.566 21.193 6.334 1.00 48.66 84 GLY A C 1
ATOM 681 O O . GLY A 1 84 ? 11.606 21.461 7.534 1.00 48.66 84 GLY A O 1
ATOM 682 N N . LEU A 1 85 ? 12.304 21.830 5.412 1.00 42.34 85 LEU A N 1
ATOM 683 C CA . LEU A 1 85 ? 13.150 23.013 5.642 1.00 42.34 85 LEU A CA 1
ATOM 684 C C . LEU A 1 85 ? 12.498 24.295 5.113 1.00 42.34 85 LEU A C 1
ATOM 686 O O . LEU A 1 85 ? 11.943 24.253 3.992 1.00 42.34 85 LEU A O 1
#

Foldseek 3Di:
DDPPPPPPPPVLQADDPPCCVVNVVVLCVVCVVVVLPCLPPHDDDPPDDPVVSVVSVVVSVVVNVVRYDPVRVVVVVVVVVVVVD